Protein AF-A0A3B9BIW0-F1 (afdb_monomer_lite)

Foldseek 3Di:
DVDDDDDPVCVVVVVCCCPVVVDPDPVVSCVVPDDDDDDDDQPPHHPPQDDPDPVSVVVVVVVVVVVD

pLDDT: mean 92.72, std 6.11, range [56.75, 98.44]

Radius of gyration: 16.51 Å; chains: 1; bounding box: 28×29×45 Å

Sequence (68 aa):
PVFGLWPVELAGDLRRAMTEEDIRKVDIWTARHGIAHAVCPDTPHDPFFNINRPEDLARAQTIAAQQG

Structure (mmCIF, N/CA/C/O backbone):
data_AF-A0A3B9BIW0-F1
#
_entry.id   AF-A0A3B9BIW0-F1
#
loop_
_atom_site.group_PDB
_atom_site.id
_atom_site.type_symbol
_atom_site.label_atom_id
_atom_site.label_alt_id
_atom_site.label_comp_id
_atom_site.label_asym_id
_atom_site.label_entity_id
_atom_site.label_seq_id
_atom_site.pdbx_PDB_ins_code
_atom_site.Cartn_x
_atom_site.Cartn_y
_atom_site.Cartn_z
_atom_site.occupancy
_atom_site.B_iso_or_equiv
_atom_site.auth_seq_id
_atom_site.auth_comp_id
_atom_site.auth_asym_id
_atom_site.auth_atom_id
_atom_site.pdbx_PDB_model_num
ATOM 1 N N . PRO A 1 1 ? -3.979 -0.888 -6.116 1.00 78.56 1 PRO A N 1
ATOM 2 C CA . PRO A 1 1 ? -4.230 -0.851 -4.654 1.00 78.56 1 PRO A CA 1
ATOM 3 C C . PRO A 1 1 ? -2.972 -1.136 -3.802 1.00 78.56 1 PRO A C 1
ATOM 5 O O . PRO A 1 1 ? -2.086 -1.867 -4.235 1.00 78.56 1 PRO A O 1
ATOM 8 N N . VAL A 1 2 ? -2.898 -0.543 -2.602 1.00 79.62 2 VAL A N 1
ATOM 9 C CA . VAL A 1 2 ? -1.772 -0.698 -1.649 1.00 79.62 2 VAL A CA 1
ATOM 10 C C . VAL A 1 2 ? -1.955 -1.859 -0.660 1.00 79.62 2 VAL A C 1
ATOM 12 O O . VAL A 1 2 ? -0.969 -2.407 -0.185 1.00 79.62 2 VAL A O 1
ATOM 15 N N . PHE A 1 3 ? -3.198 -2.287 -0.421 1.00 90.12 3 PHE A N 1
ATOM 16 C CA . PHE A 1 3 ? -3.532 -3.547 0.247 1.00 90.12 3 PHE A CA 1
ATOM 17 C C . PHE A 1 3 ? -4.083 -4.525 -0.789 1.00 90.12 3 PHE A C 1
ATOM 19 O O . PHE A 1 3 ? -4.972 -4.177 -1.569 1.00 90.12 3 PHE A O 1
ATOM 26 N N . GLY A 1 4 ? -3.536 -5.736 -0.827 1.00 91.25 4 GLY A N 1
ATOM 27 C CA . GLY A 1 4 ? -3.966 -6.777 -1.753 1.00 91.25 4 GLY A CA 1
ATOM 28 C C . GLY A 1 4 ? -3.084 -8.016 -1.669 1.00 91.25 4 GLY A C 1
ATOM 29 O O . GLY A 1 4 ? -1.916 -7.931 -1.290 1.00 91.25 4 GLY A O 1
ATOM 30 N N . LEU A 1 5 ? -3.655 -9.163 -2.030 1.00 93.19 5 LEU A N 1
ATOM 31 C CA . LEU A 1 5 ? -2.928 -10.417 -2.187 1.00 93.19 5 LEU A CA 1
ATOM 32 C C . LEU A 1 5 ? -2.541 -10.581 -3.659 1.00 93.19 5 LEU A C 1
ATOM 34 O O . LEU A 1 5 ? -3.412 -10.566 -4.525 1.00 93.19 5 LEU A O 1
ATOM 38 N N . TRP A 1 6 ? -1.248 -10.759 -3.926 1.00 93.44 6 TRP A N 1
ATOM 39 C CA . TRP A 1 6 ? -0.710 -10.875 -5.282 1.00 93.44 6 TRP A CA 1
ATOM 40 C C . TRP A 1 6 ? 0.130 -12.148 -5.431 1.00 93.44 6 TRP A C 1
ATOM 42 O O . TRP A 1 6 ? 0.981 -12.406 -4.573 1.00 93.44 6 TRP A O 1
ATOM 52 N N . PRO A 1 7 ? -0.053 -12.932 -6.510 1.00 95.06 7 PRO A N 1
ATOM 53 C CA . PRO A 1 7 ? 0.860 -14.016 -6.850 1.00 95.06 7 PRO A CA 1
ATOM 54 C C . PRO A 1 7 ? 2.291 -13.496 -7.040 1.00 95.06 7 PRO A C 1
ATOM 56 O O . PRO A 1 7 ? 2.525 -12.539 -7.778 1.00 95.06 7 PRO A O 1
ATOM 59 N N . VAL A 1 8 ? 3.266 -14.150 -6.402 1.00 97.19 8 VAL A N 1
ATOM 60 C CA . VAL A 1 8 ? 4.689 -13.752 -6.463 1.00 97.19 8 VAL A CA 1
ATOM 61 C C . VAL A 1 8 ? 5.240 -13.804 -7.893 1.00 97.19 8 VAL A C 1
ATOM 63 O O . VAL A 1 8 ? 6.115 -13.016 -8.247 1.00 97.19 8 VAL A O 1
ATOM 66 N N . GLU A 1 9 ? 4.693 -14.676 -8.740 1.00 97.12 9 GLU A N 1
ATOM 67 C CA . GLU A 1 9 ? 5.036 -14.774 -10.165 1.00 97.12 9 GLU A CA 1
ATOM 68 C C . GLU A 1 9 ? 4.835 -13.459 -10.945 1.00 97.12 9 GLU A C 1
ATOM 70 O O . GLU A 1 9 ? 5.530 -13.223 -11.933 1.00 97.12 9 GLU A O 1
ATOM 75 N N . LEU A 1 10 ? 3.976 -12.549 -10.464 1.00 96.12 10 LEU A N 1
ATOM 76 C CA . LEU A 1 10 ? 3.750 -11.238 -11.083 1.00 96.12 10 LEU A CA 1
ATOM 77 C C . LEU A 1 10 ? 4.881 -10.227 -10.829 1.00 96.12 10 LEU A C 1
ATOM 79 O O . LEU A 1 10 ? 4.901 -9.165 -11.451 1.00 96.12 10 LEU A O 1
ATOM 83 N N . ALA A 1 11 ? 5.849 -10.523 -9.955 1.00 96.75 11 ALA A N 1
ATOM 84 C CA . ALA A 1 11 ? 6.917 -9.583 -9.605 1.00 96.75 11 ALA A CA 1
ATOM 85 C C . ALA A 1 11 ? 7.776 -9.155 -10.813 1.00 96.75 11 ALA A C 1
ATOM 87 O O . ALA A 1 11 ? 8.227 -8.009 -10.882 1.00 96.75 11 ALA A O 1
ATOM 88 N N . GLY A 1 12 ? 7.999 -10.060 -11.774 1.00 98.12 12 GLY A N 1
ATOM 89 C CA . GLY A 1 12 ? 8.724 -9.750 -13.010 1.00 98.12 12 GLY A CA 1
ATOM 90 C C . GLY A 1 12 ? 7.943 -8.808 -13.929 1.00 98.12 12 GLY A C 1
ATOM 91 O O . GLY A 1 12 ? 8.511 -7.855 -14.461 1.00 98.12 12 GLY A O 1
ATOM 92 N N . ASP A 1 13 ? 6.635 -9.036 -14.060 1.00 97.31 13 ASP A N 1
ATOM 93 C CA . ASP A 1 13 ? 5.742 -8.166 -14.829 1.00 97.31 13 ASP A CA 1
ATOM 94 C C . ASP A 1 13 ? 5.652 -6.763 -14.216 1.00 97.31 13 ASP A C 1
ATOM 96 O O . ASP A 1 13 ? 5.818 -5.772 -14.926 1.00 97.31 13 ASP A O 1
ATOM 100 N N . LEU A 1 14 ? 5.492 -6.674 -12.890 1.00 96.62 14 LEU A N 1
ATOM 101 C CA . LEU A 1 14 ? 5.482 -5.399 -12.174 1.00 96.62 14 LEU A CA 1
ATOM 102 C C . LEU A 1 14 ? 6.777 -4.611 -12.401 1.00 96.62 14 LEU A C 1
ATOM 104 O O . LEU A 1 14 ? 6.733 -3.407 -12.650 1.00 96.62 14 LEU A O 1
ATOM 108 N N . ARG A 1 15 ? 7.936 -5.282 -12.352 1.00 97.88 15 ARG A N 1
ATOM 109 C CA . ARG A 1 15 ? 9.231 -4.634 -12.590 1.00 97.88 15 ARG A CA 1
ATOM 110 C C . ARG A 1 15 ? 9.286 -3.999 -13.975 1.00 97.88 15 ARG A C 1
ATOM 112 O O . ARG A 1 15 ? 9.588 -2.814 -14.064 1.00 97.88 15 ARG A O 1
ATOM 119 N N . ARG A 1 16 ? 8.950 -4.757 -15.022 1.00 98.38 16 ARG A N 1
ATOM 120 C CA . ARG A 1 16 ? 8.911 -4.257 -16.402 1.00 98.38 16 ARG A CA 1
ATOM 121 C C . ARG A 1 16 ? 7.961 -3.069 -16.541 1.00 98.38 16 ARG A C 1
ATOM 123 O O . ARG A 1 16 ? 8.360 -2.037 -17.075 1.00 98.38 16 ARG A O 1
ATOM 130 N N . ALA A 1 17 ? 6.749 -3.178 -15.994 1.00 97.81 17 ALA A N 1
ATOM 131 C CA . ALA A 1 17 ? 5.773 -2.093 -16.030 1.00 97.81 17 ALA A CA 1
ATOM 132 C C . ALA A 1 17 ? 6.327 -0.795 -15.413 1.00 97.8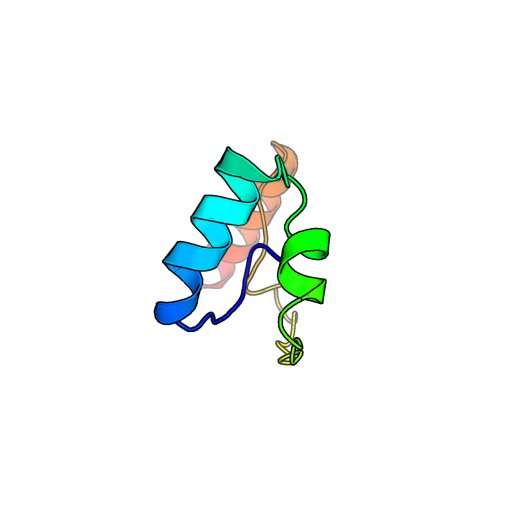1 17 ALA A C 1
ATOM 134 O O . ALA A 1 17 ? 6.101 0.289 -15.944 1.00 97.81 17 ALA A O 1
ATOM 135 N N . MET A 1 18 ? 7.093 -0.894 -14.324 1.00 97.31 18 MET A N 1
ATOM 136 C CA . MET A 1 18 ? 7.698 0.268 -13.668 1.00 97.31 18 MET A CA 1
ATOM 137 C C . MET A 1 18 ? 8.925 0.824 -14.402 1.00 97.31 18 MET A C 1
ATOM 139 O O . MET A 1 18 ? 9.112 2.039 -14.417 1.00 97.31 18 MET A O 1
ATOM 143 N N . THR A 1 19 ? 9.796 -0.035 -14.945 1.00 98.25 19 THR A N 1
ATOM 144 C CA . THR A 1 19 ? 11.113 0.384 -15.461 1.00 98.25 19 THR A CA 1
ATOM 145 C C . THR A 1 19 ? 11.147 0.621 -16.963 1.00 98.25 19 THR A C 1
ATOM 147 O O . THR A 1 19 ? 11.911 1.464 -17.419 1.00 98.25 19 THR A O 1
ATOM 150 N N . GLU A 1 20 ? 10.357 -0.128 -17.728 1.00 98.44 20 GLU A N 1
ATOM 151 C CA . GLU A 1 20 ? 10.354 -0.089 -19.196 1.00 98.44 20 GLU A CA 1
ATOM 152 C C . GLU A 1 20 ? 9.134 0.663 -19.735 1.00 98.44 20 GLU A C 1
ATOM 154 O O . GLU A 1 20 ? 9.232 1.353 -20.745 1.00 98.44 20 GLU A O 1
ATOM 159 N N . GLU A 1 21 ? 7.995 0.565 -19.045 1.00 97.88 21 GLU A N 1
ATOM 160 C CA . GLU A 1 21 ? 6.725 1.167 -19.480 1.00 97.88 21 GLU A CA 1
ATOM 161 C C . GLU A 1 21 ? 6.367 2.460 -18.715 1.00 97.88 21 GLU A C 1
ATOM 163 O O . GLU A 1 21 ? 5.341 3.076 -18.994 1.00 97.88 21 GLU A O 1
ATOM 168 N N . ASP A 1 22 ? 7.198 2.858 -17.743 1.00 97.44 22 ASP A N 1
ATOM 169 C CA . ASP A 1 22 ? 7.034 4.023 -16.849 1.00 97.44 22 ASP A CA 1
ATOM 170 C C . ASP A 1 22 ? 5.652 4.122 -16.165 1.00 97.44 22 ASP A C 1
ATOM 172 O O . ASP A 1 22 ? 5.119 5.198 -15.878 1.00 97.44 22 ASP A O 1
ATOM 176 N N . ILE A 1 23 ? 5.047 2.976 -15.845 1.00 97.69 23 ILE A N 1
ATOM 177 C CA . ILE A 1 23 ? 3.784 2.935 -15.109 1.00 97.69 23 ILE A CA 1
ATOM 178 C C . ILE A 1 23 ? 4.047 3.223 -13.631 1.00 97.69 23 ILE A C 1
ATOM 180 O O . ILE A 1 23 ? 4.686 2.452 -12.917 1.00 97.69 23 ILE A O 1
ATOM 184 N N . ARG A 1 24 ? 3.483 4.336 -13.147 1.00 95.62 24 ARG A N 1
ATOM 185 C CA . ARG A 1 24 ? 3.557 4.757 -11.732 1.00 95.62 24 ARG A CA 1
ATOM 186 C C . ARG A 1 24 ? 2.261 4.570 -10.955 1.00 95.62 24 ARG A C 1
ATOM 188 O O . ARG A 1 24 ? 2.276 4.539 -9.728 1.00 95.62 24 ARG A O 1
ATOM 195 N N . LYS A 1 25 ? 1.129 4.460 -11.653 1.00 94.88 25 LYS A N 1
ATOM 196 C CA . LYS A 1 25 ? -0.181 4.256 -11.027 1.00 94.88 25 LYS A CA 1
ATOM 197 C C . LYS A 1 25 ? -0.475 2.768 -10.924 1.00 94.88 25 LYS A C 1
ATOM 199 O O . LYS A 1 25 ? -0.630 2.095 -11.940 1.00 94.88 25 LYS A O 1
ATOM 204 N N . VAL A 1 26 ? -0.624 2.285 -9.695 1.00 92.00 26 VAL A N 1
ATOM 205 C CA . VAL A 1 26 ? -0.941 0.878 -9.419 1.00 92.00 26 VAL A CA 1
ATOM 206 C C . VAL A 1 26 ? -2.253 0.433 -10.081 1.00 92.00 26 VAL A C 1
ATOM 208 O O . VAL A 1 26 ? -2.352 -0.702 -10.531 1.00 92.00 26 VAL A O 1
ATOM 211 N N . ASP A 1 27 ? -3.236 1.322 -10.229 1.00 91.75 27 ASP A N 1
ATOM 212 C CA . ASP A 1 2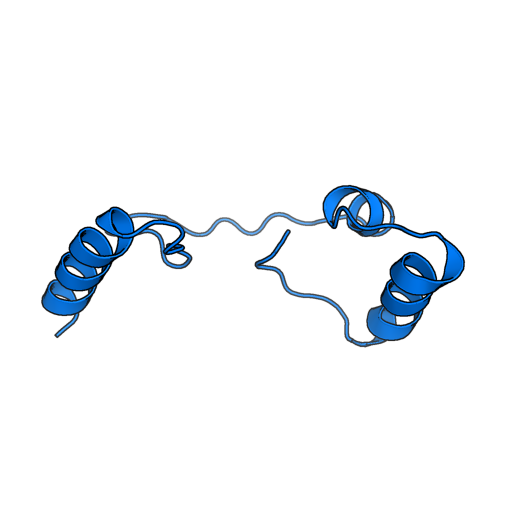7 ? -4.520 0.984 -10.860 1.00 91.75 27 ASP A CA 1
ATOM 213 C C . ASP A 1 27 ? -4.365 0.671 -12.358 1.00 91.75 27 ASP A C 1
ATOM 215 O O . ASP A 1 27 ? -5.024 -0.226 -12.873 1.00 91.75 27 ASP A O 1
ATOM 219 N N . ILE A 1 28 ? -3.425 1.334 -13.044 1.00 94.25 28 ILE A N 1
ATOM 220 C CA . ILE A 1 28 ? -3.115 1.057 -14.458 1.00 94.25 28 ILE A CA 1
ATOM 221 C C . ILE A 1 28 ? -2.475 -0.326 -14.604 1.00 94.25 28 ILE A C 1
ATOM 223 O O . ILE A 1 28 ? -2.822 -1.075 -15.514 1.00 94.25 28 ILE A O 1
ATOM 227 N N . TRP A 1 29 ? -1.548 -0.675 -13.709 1.00 94.69 29 TRP A N 1
ATOM 228 C CA . TRP A 1 29 ? -0.904 -1.987 -13.734 1.00 94.69 29 TRP A CA 1
ATOM 229 C C . TRP A 1 29 ? -1.895 -3.106 -13.387 1.00 94.69 29 TRP A C 1
ATOM 231 O O . TRP A 1 29 ? -1.990 -4.100 -14.102 1.00 94.69 29 TRP A O 1
ATOM 241 N N . THR A 1 30 ? -2.690 -2.918 -12.334 1.00 93.19 30 THR A N 1
ATOM 242 C CA . THR A 1 30 ? -3.649 -3.933 -11.881 1.00 93.19 30 THR A CA 1
ATOM 243 C C . THR A 1 30 ? -4.821 -4.141 -12.836 1.00 93.19 30 THR A C 1
ATOM 245 O O . THR A 1 30 ? -5.342 -5.243 -12.884 1.00 93.19 30 THR A O 1
ATOM 248 N N . ALA A 1 31 ? -5.175 -3.177 -13.692 1.00 92.06 31 ALA A N 1
ATOM 249 C CA . ALA A 1 31 ? -6.168 -3.390 -14.751 1.00 92.06 31 ALA A CA 1
ATOM 250 C C . ALA A 1 31 ? -5.790 -4.504 -15.757 1.00 92.06 31 ALA A C 1
ATOM 252 O O . A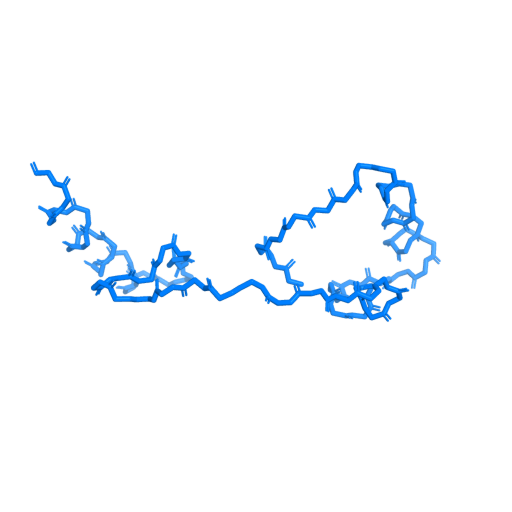LA A 1 31 ? -6.661 -5.014 -16.458 1.00 92.06 31 ALA A O 1
ATOM 253 N N . ARG A 1 32 ? -4.508 -4.897 -15.829 1.00 93.50 32 ARG A N 1
ATOM 254 C CA . ARG A 1 32 ? -4.017 -6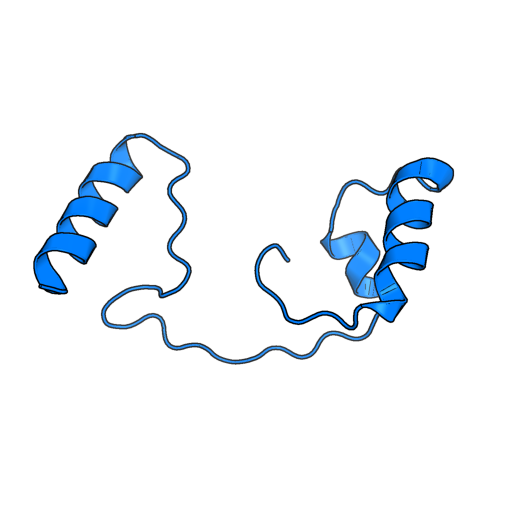.010 -16.669 1.00 93.50 32 ARG A CA 1
ATOM 255 C C . ARG A 1 32 ? -4.322 -7.385 -16.081 1.00 93.50 32 ARG A C 1
ATOM 257 O O . ARG A 1 32 ? -4.389 -8.367 -16.814 1.00 93.50 32 ARG A O 1
ATOM 264 N N . HIS A 1 33 ? -4.484 -7.444 -14.764 1.00 89.88 33 HIS A N 1
ATOM 265 C CA . HIS A 1 33 ? -4.599 -8.663 -13.978 1.00 89.88 33 HIS A CA 1
ATOM 266 C C . HIS A 1 33 ? -5.960 -8.619 -13.291 1.00 89.88 33 HIS A C 1
ATOM 268 O O . HIS A 1 33 ? -6.134 -7.848 -12.356 1.00 89.88 33 HIS A O 1
ATOM 274 N N . GLY A 1 34 ? -6.951 -9.373 -13.777 1.00 84.12 34 GLY A N 1
ATOM 275 C CA . GLY A 1 34 ? -8.318 -9.314 -13.240 1.00 84.12 34 GLY A CA 1
ATOM 276 C C . GLY A 1 34 ? -8.350 -9.306 -11.702 1.00 84.12 34 GLY A C 1
ATOM 277 O O . GLY A 1 34 ? -7.746 -10.165 -11.063 1.00 84.12 34 GLY A O 1
ATOM 278 N N . ILE A 1 35 ? -9.022 -8.313 -11.111 1.00 89.31 35 ILE A N 1
ATOM 279 C CA . ILE A 1 35 ? -8.994 -8.058 -9.664 1.00 89.31 35 ILE A CA 1
ATOM 280 C C . ILE A 1 35 ? -10.271 -8.596 -9.022 1.00 89.31 35 ILE A C 1
ATOM 282 O O . ILE A 1 35 ? -11.378 -8.251 -9.438 1.00 89.31 35 ILE A O 1
ATOM 286 N N . ALA A 1 36 ? -10.120 -9.392 -7.965 1.00 90.81 36 ALA A N 1
ATOM 287 C CA . ALA A 1 36 ? -11.213 -9.727 -7.061 1.00 90.81 36 ALA A CA 1
ATOM 288 C C . ALA A 1 36 ? -11.201 -8.785 -5.849 1.00 90.81 36 ALA A C 1
ATOM 290 O O . ALA A 1 36 ? -10.145 -8.498 -5.284 1.00 90.81 36 ALA A O 1
ATOM 291 N N . HIS A 1 37 ? -12.380 -8.328 -5.426 1.00 91.19 37 HIS A N 1
ATOM 292 C CA . HIS A 1 37 ? -12.537 -7.505 -4.229 1.00 91.19 37 HIS A CA 1
ATOM 293 C C . HIS A 1 37 ? -12.953 -8.377 -3.043 1.00 91.19 37 HIS A C 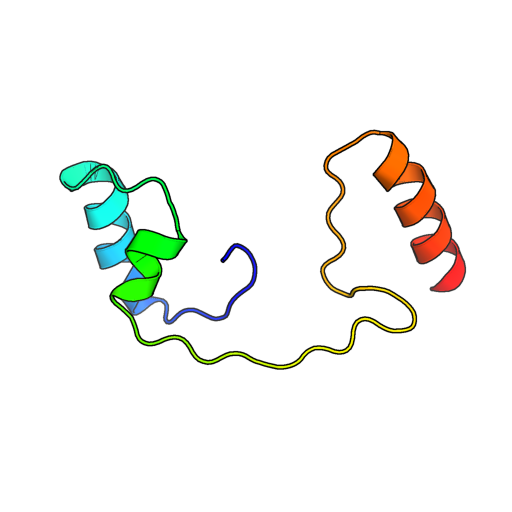1
ATOM 295 O O . HIS A 1 37 ? -14.017 -8.994 -3.063 1.00 91.19 37 HIS A O 1
ATOM 301 N N . ALA A 1 38 ? -12.121 -8.410 -2.003 1.00 91.75 38 ALA A N 1
ATOM 302 C CA . ALA A 1 38 ? -12.462 -9.022 -0.725 1.00 91.75 38 ALA A CA 1
ATOM 303 C C . ALA A 1 38 ? -13.103 -7.970 0.189 1.00 91.75 38 ALA A C 1
ATOM 305 O O . ALA A 1 38 ? -12.533 -6.900 0.402 1.00 91.75 38 ALA A O 1
ATOM 306 N N . VAL A 1 39 ? -14.288 -8.269 0.723 1.00 91.69 39 VAL A N 1
ATOM 307 C CA . VAL A 1 39 ? -14.966 -7.386 1.680 1.00 91.69 39 VAL A CA 1
ATOM 308 C C . VAL A 1 39 ? -14.290 -7.519 3.042 1.00 91.69 39 VAL A C 1
ATOM 310 O O . VAL A 1 39 ? -14.181 -8.622 3.574 1.00 91.69 39 VAL A O 1
ATOM 313 N N . CYS A 1 40 ? -13.864 -6.394 3.611 1.00 89.50 40 CYS A N 1
ATOM 314 C CA . CYS A 1 40 ? -13.332 -6.308 4.965 1.00 89.50 40 CYS A CA 1
ATOM 315 C C . CYS A 1 40 ? -14.161 -5.271 5.740 1.00 89.50 40 CYS A C 1
ATOM 317 O O . CYS A 1 40 ? -14.183 -4.115 5.317 1.00 89.50 40 CYS A O 1
ATOM 319 N N . PRO A 1 41 ? -14.895 -5.662 6.799 1.00 92.81 41 PRO A N 1
ATOM 320 C CA . PRO A 1 41 ? -15.674 -4.716 7.593 1.00 92.81 41 PRO A CA 1
ATOM 321 C C . PRO A 1 41 ? -14.776 -3.659 8.246 1.00 92.81 41 PRO A C 1
ATOM 323 O O . PRO A 1 41 ? -13.724 -3.993 8.786 1.00 92.81 41 PRO A O 1
ATOM 326 N N . ASP A 1 42 ? -15.217 -2.405 8.235 1.00 92.19 42 ASP A N 1
ATOM 327 C CA . ASP A 1 42 ? -14.498 -1.240 8.771 1.00 92.19 42 ASP A CA 1
ATOM 328 C C . ASP A 1 42 ? -15.015 -0.788 10.150 1.00 92.19 42 ASP A C 1
ATOM 330 O O . ASP A 1 42 ? -14.662 0.278 10.652 1.00 92.19 42 ASP A O 1
ATOM 334 N N . THR A 1 43 ? -15.849 -1.613 10.787 1.00 91.50 43 THR A N 1
ATOM 335 C CA . THR A 1 43 ? -16.425 -1.359 12.111 1.00 91.50 43 THR A CA 1
ATOM 336 C C . THR A 1 43 ? -15.891 -2.347 13.155 1.00 91.50 43 THR A C 1
ATOM 338 O O . THR A 1 43 ? -15.860 -3.547 12.871 1.00 91.50 43 THR A O 1
ATOM 341 N N . PRO A 1 44 ? -15.561 -1.903 14.385 1.00 91.06 44 PRO A N 1
ATOM 342 C CA . PRO A 1 44 ? -15.673 -0.525 14.879 1.00 91.06 44 PRO A CA 1
ATOM 343 C C . PRO A 1 44 ? -14.598 0.426 14.330 1.00 91.06 44 PRO A C 1
ATOM 345 O O . PRO A 1 44 ? -14.790 1.634 14.414 1.00 91.06 44 PRO A O 1
ATOM 348 N N . HIS A 1 45 ? -13.515 -0.108 13.757 1.00 91.75 45 HIS A N 1
ATOM 349 C CA . HIS A 1 45 ? -12.422 0.661 13.161 1.00 91.75 45 HIS A CA 1
ATOM 350 C C . HIS A 1 45 ? -11.945 0.005 11.866 1.00 91.75 45 HIS A C 1
ATOM 352 O O . HIS A 1 45 ? -11.919 -1.223 11.779 1.00 91.75 45 HIS A O 1
ATOM 358 N N . ASP A 1 46 ? -11.519 0.821 10.900 1.00 92.50 46 ASP A N 1
ATOM 359 C CA . ASP A 1 46 ? -10.929 0.354 9.643 1.00 92.50 46 ASP A CA 1
ATOM 360 C C . ASP A 1 46 ? -9.633 -0.439 9.921 1.00 92.50 46 ASP A C 1
ATOM 362 O O . ASP A 1 46 ? -8.669 0.136 10.443 1.00 92.50 46 ASP A O 1
ATOM 366 N N . PRO A 1 47 ? -9.565 -1.740 9.574 1.00 90.38 47 PRO A N 1
ATOM 367 C CA . PRO A 1 47 ? -8.379 -2.567 9.810 1.00 90.38 47 PRO A CA 1
ATOM 368 C C . PRO A 1 47 ? -7.165 -2.140 8.975 1.00 90.38 47 PRO A C 1
ATOM 370 O O . PRO A 1 47 ? -6.042 -2.550 9.269 1.00 90.38 47 PRO A O 1
ATOM 373 N N . PHE A 1 48 ? -7.372 -1.315 7.950 1.00 92.75 48 PHE A N 1
ATOM 374 C CA . PHE A 1 48 ? -6.336 -0.790 7.067 1.00 92.75 48 PHE A CA 1
ATOM 375 C C . PHE A 1 48 ? -6.127 0.721 7.240 1.00 92.75 48 PHE A C 1
ATOM 377 O O . PHE A 1 48 ? -5.582 1.376 6.346 1.00 92.75 48 PHE A O 1
ATOM 384 N N . PHE A 1 49 ? -6.534 1.274 8.392 1.00 93.31 49 PHE A N 1
ATOM 385 C CA . PHE A 1 49 ? -6.451 2.701 8.680 1.00 93.31 49 PHE A CA 1
ATOM 386 C C . PHE A 1 49 ? -5.042 3.274 8.421 1.00 93.31 49 PHE A C 1
ATOM 388 O O . PHE A 1 49 ? -4.056 2.858 9.031 1.00 93.31 49 PHE A O 1
ATOM 395 N N . ASN A 1 50 ? -4.953 4.255 7.517 1.00 94.00 50 ASN A N 1
ATOM 396 C CA . ASN A 1 50 ? -3.694 4.868 7.091 1.00 94.00 50 ASN A CA 1
ATOM 397 C C . ASN A 1 50 ? -3.494 6.257 7.722 1.00 94.00 50 ASN A C 1
ATOM 399 O O . ASN A 1 50 ? -4.387 7.103 7.677 1.00 94.00 50 ASN A O 1
ATOM 403 N N . ILE A 1 51 ? -2.295 6.504 8.255 1.00 95.19 51 ILE A N 1
ATOM 404 C CA . ILE A 1 51 ? -1.876 7.780 8.843 1.00 95.19 51 ILE A CA 1
ATOM 405 C C . ILE A 1 51 ? -1.130 8.584 7.777 1.00 95.19 51 ILE A C 1
ATOM 407 O O . ILE A 1 51 ? 0.053 8.353 7.533 1.00 95.19 51 ILE A O 1
ATOM 411 N N . ASN A 1 52 ? -1.807 9.546 7.150 1.00 95.56 52 ASN A N 1
ATOM 412 C CA . ASN A 1 52 ? -1.196 10.400 6.123 1.00 95.56 52 ASN A CA 1
ATOM 413 C C . ASN A 1 52 ? -0.910 11.814 6.634 1.00 95.56 52 ASN A C 1
ATOM 415 O O . ASN A 1 52 ? -0.103 12.534 6.043 1.00 95.56 52 ASN A O 1
ATOM 419 N N . ARG A 1 53 ? -1.585 12.232 7.710 1.00 96.31 53 ARG A N 1
ATOM 420 C CA . ARG A 1 53 ? -1.455 13.565 8.298 1.00 96.31 53 ARG A CA 1
ATOM 421 C C . ARG A 1 53 ? -1.256 13.507 9.814 1.00 96.31 53 ARG A C 1
ATOM 423 O O . ARG A 1 53 ? -1.617 12.509 10.434 1.00 96.31 53 ARG A O 1
ATOM 430 N N . PRO A 1 54 ? -0.728 14.571 10.445 1.00 94.56 54 PRO A N 1
ATOM 431 C CA . PRO A 1 54 ? -0.564 14.610 11.898 1.00 94.56 54 PRO A CA 1
ATOM 432 C C . PRO A 1 54 ? -1.862 14.348 12.679 1.00 94.56 54 PRO A C 1
ATOM 434 O O . PRO A 1 54 ? -1.826 13.671 13.702 1.00 94.56 54 PRO A O 1
ATOM 437 N N . GLU A 1 55 ? -3.015 14.821 12.198 1.00 94.75 55 GLU A N 1
ATOM 438 C CA . GLU A 1 55 ? -4.314 14.583 12.840 1.00 94.75 55 GLU A CA 1
ATOM 439 C C . GLU A 1 55 ? -4.741 13.104 12.848 1.00 94.75 55 GLU A C 1
ATOM 441 O O . GLU A 1 55 ? -5.419 12.663 13.780 1.00 94.75 55 GLU A O 1
ATOM 446 N N . ASP A 1 56 ? -4.299 12.308 11.868 1.00 96.31 56 ASP A N 1
ATOM 447 C CA . ASP A 1 56 ? -4.582 10.871 11.818 1.00 96.31 56 ASP A CA 1
ATOM 448 C C . ASP A 1 56 ? -3.919 10.126 12.985 1.00 96.31 56 ASP A C 1
ATOM 450 O O . ASP A 1 56 ? -4.441 9.111 13.448 1.00 96.31 56 ASP A O 1
ATOM 454 N N . LEU A 1 57 ? -2.804 10.652 13.508 1.00 95.81 57 LEU A N 1
ATOM 455 C CA . LEU A 1 57 ? -2.089 10.059 14.635 1.00 95.81 57 LEU A CA 1
ATOM 456 C C . LEU A 1 57 ? -2.924 10.090 15.920 1.00 95.81 57 LEU A C 1
ATOM 458 O O . LEU A 1 57 ? -2.963 9.097 16.643 1.00 95.81 57 LEU A O 1
ATOM 462 N N . ALA A 1 58 ? -3.633 11.190 16.188 1.00 94.50 58 ALA A N 1
ATOM 463 C CA . ALA A 1 58 ? -4.501 11.303 17.363 1.00 94.50 58 ALA A CA 1
ATOM 464 C C . ALA A 1 58 ? -5.656 10.285 17.312 1.00 94.50 58 ALA A C 1
ATOM 466 O O . ALA A 1 58 ? -6.005 9.656 18.318 1.00 94.50 58 ALA A O 1
ATOM 467 N N . ARG A 1 59 ? -6.210 10.057 16.112 1.00 93.12 59 ARG A N 1
ATOM 468 C CA . ARG A 1 59 ? -7.201 9.001 15.885 1.00 93.12 59 ARG A CA 1
ATOM 469 C C . ARG A 1 59 ? -6.589 7.611 16.074 1.00 93.12 59 ARG A C 1
ATOM 471 O O . ARG A 1 59 ? -7.170 6.806 16.793 1.00 93.12 59 ARG A O 1
ATOM 478 N N . ALA A 1 60 ? -5.411 7.344 15.508 1.00 94.50 60 ALA A N 1
ATOM 479 C CA . ALA A 1 60 ? -4.712 6.066 15.674 1.00 94.50 60 ALA A CA 1
ATOM 480 C C . ALA A 1 60 ? -4.429 5.737 17.149 1.00 94.50 60 ALA A C 1
ATOM 482 O O . ALA A 1 60 ? -4.635 4.606 17.577 1.00 94.50 60 ALA A O 1
ATOM 483 N N . GLN A 1 61 ? -4.011 6.728 17.941 1.00 94.75 61 GLN A N 1
ATOM 484 C CA . GLN A 1 61 ? -3.786 6.574 19.382 1.00 94.75 61 GLN A CA 1
ATOM 485 C C . GLN A 1 61 ? -5.071 6.195 20.125 1.00 94.75 61 GLN A C 1
ATOM 487 O O . GLN A 1 61 ? -5.043 5.332 21.000 1.00 94.75 61 GLN A O 1
ATOM 492 N N . THR A 1 62 ? -6.201 6.797 19.745 1.00 93.75 62 THR A N 1
ATOM 493 C CA . THR A 1 62 ? -7.516 6.454 20.307 1.00 93.75 62 THR A CA 1
ATOM 494 C C . THR A 1 62 ? -7.899 5.011 19.979 1.00 93.75 62 THR A C 1
ATOM 496 O O . THR A 1 62 ? -8.313 4.277 20.872 1.00 93.75 62 THR A O 1
ATOM 499 N N . ILE A 1 63 ? -7.716 4.590 18.721 1.00 93.81 63 ILE A N 1
ATOM 500 C CA . ILE A 1 63 ? -7.965 3.209 18.277 1.00 93.81 63 ILE A CA 1
ATOM 501 C C . ILE A 1 63 ? -7.081 2.234 19.066 1.00 93.81 63 ILE A C 1
ATOM 503 O O . ILE A 1 63 ? -7.586 1.261 19.616 1.00 93.81 63 ILE A O 1
ATOM 507 N N . ALA A 1 64 ? -5.779 2.515 19.179 1.00 92.12 64 ALA A N 1
ATOM 508 C CA . ALA A 1 64 ? -4.821 1.657 19.877 1.00 92.12 64 ALA A CA 1
ATOM 509 C C . ALA A 1 64 ? -5.135 1.507 21.375 1.00 92.12 64 ALA A C 1
ATOM 511 O O . ALA A 1 64 ? -5.043 0.406 21.911 1.00 92.12 64 ALA A O 1
ATOM 512 N N . ALA A 1 65 ? -5.556 2.584 22.046 1.00 93.69 65 ALA A N 1
ATOM 513 C CA . ALA A 1 65 ? -5.932 2.550 23.461 1.00 93.69 65 ALA A CA 1
ATOM 514 C C . ALA A 1 65 ? -7.191 1.707 23.744 1.00 93.69 65 ALA A C 1
ATOM 516 O O . ALA A 1 65 ? -7.376 1.257 24.868 1.00 93.69 65 ALA A O 1
ATOM 517 N N . GLN A 1 66 ? -8.051 1.497 22.743 1.00 88.00 66 GLN A N 1
ATOM 518 C CA . GLN A 1 66 ? -9.263 0.675 22.848 1.00 88.00 66 GLN A CA 1
ATOM 519 C C . GLN A 1 66 ? -9.017 -0.816 22.561 1.00 88.00 66 GLN A C 1
ATOM 521 O O . GLN A 1 66 ? -9.939 -1.613 22.716 1.00 88.00 66 GLN A O 1
ATOM 526 N N . GLN A 1 67 ? -7.814 -1.188 22.105 1.00 77.19 67 GLN A N 1
ATOM 527 C CA . GLN A 1 67 ? -7.445 -2.574 21.782 1.00 77.19 67 GLN A CA 1
ATOM 528 C C . GLN A 1 67 ? -6.559 -3.252 22.843 1.00 77.19 67 GLN A C 1
ATOM 530 O O . GLN A 1 67 ? -6.162 -4.401 22.644 1.00 77.19 67 GLN A O 1
ATOM 535 N N . GLY A 1 68 ? -6.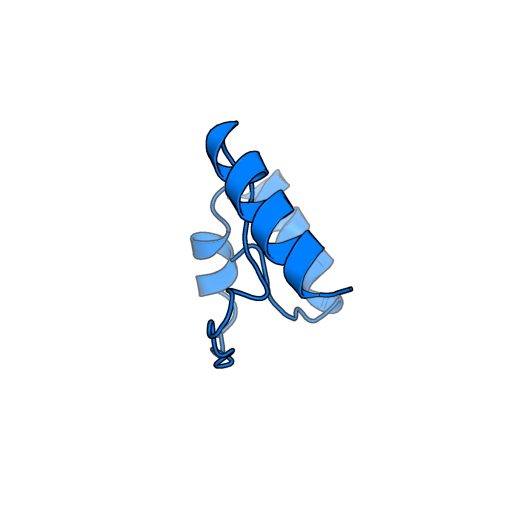247 -2.557 23.944 1.00 56.75 68 GLY A N 1
ATOM 536 C CA . GLY A 1 68 ? -5.609 -3.122 25.142 1.00 56.75 68 GLY A CA 1
ATOM 537 C C . GLY A 1 68 ? -6.632 -3.505 26.201 1.00 56.75 68 GLY A C 1
ATOM 538 O O . GLY A 1 68 ? -6.339 -4.459 26.953 1.00 56.75 68 GLY A O 1
#

Secondary structure (DSSP, 8-state):
--S----GGGHHHHHHHHHTS----HHHHHTTS-PPPPP---SSS-TT----SHHHHHHHHHHHHT--